Protein AF-A0A7S0HH44-F1 (afdb_monomer_lite)

Structure (mmCIF, N/CA/C/O backbone):
data_AF-A0A7S0HH44-F1
#
_entry.id   AF-A0A7S0HH44-F1
#
loop_
_atom_site.group_PDB
_atom_site.id
_atom_site.type_symbol
_atom_site.label_atom_id
_atom_site.label_alt_id
_atom_site.label_comp_id
_atom_site.label_asym_id
_atom_site.label_entity_id
_atom_site.label_seq_id
_atom_site.pdbx_PDB_ins_code
_atom_site.Cartn_x
_atom_site.Cartn_y
_atom_site.Cartn_z
_atom_site.occupancy
_atom_site.B_iso_or_equiv
_atom_site.auth_seq_id
_atom_site.auth_comp_id
_atom_site.auth_asym_id
_atom_site.auth_atom_id
_atom_site.pdbx_PDB_model_num
ATOM 1 N N . GLN A 1 1 ? -29.565 -26.762 21.091 1.00 39.09 1 GLN A N 1
ATOM 2 C CA . GLN A 1 1 ? -29.393 -26.583 19.637 1.00 39.09 1 GLN A CA 1
ATOM 3 C C . GLN A 1 1 ? -27.954 -26.146 19.444 1.00 39.09 1 GLN A C 1
ATOM 5 O O . GLN A 1 1 ? -27.585 -25.106 19.973 1.00 39.09 1 GLN A O 1
ATOM 10 N N . HIS A 1 2 ? -27.116 -27.031 18.901 1.00 37.88 2 HIS A N 1
ATOM 11 C CA . HIS A 1 2 ? -25.690 -26.770 18.712 1.00 37.88 2 HIS A CA 1
ATOM 12 C C . HIS A 1 2 ? -25.512 -25.705 17.631 1.00 37.88 2 HIS A C 1
ATOM 14 O O . HIS A 1 2 ? -26.130 -25.793 16.576 1.00 37.88 2 HIS A O 1
ATOM 20 N N . SER A 1 3 ? -24.724 -24.681 17.945 1.00 42.84 3 SER A N 1
ATOM 21 C CA . SER A 1 3 ? -24.245 -23.698 16.984 1.00 42.84 3 SER A CA 1
ATOM 22 C C . SER A 1 3 ? -23.324 -24.406 15.997 1.00 42.84 3 SER A C 1
ATOM 24 O O . SER A 1 3 ? -22.299 -24.940 16.423 1.00 42.84 3 SER A O 1
ATOM 26 N N . ASP A 1 4 ? -23.691 -24.408 14.717 1.00 41.59 4 ASP A N 1
ATOM 27 C CA . ASP A 1 4 ? -22.792 -24.755 13.619 1.00 41.59 4 ASP A CA 1
ATOM 28 C C . ASP A 1 4 ? -21.587 -23.814 13.673 1.00 41.59 4 ASP A C 1
ATOM 30 O O . ASP A 1 4 ? -21.632 -22.662 13.242 1.00 41.59 4 ASP A O 1
ATOM 34 N N . GLN A 1 5 ? -20.505 -24.299 14.267 1.00 48.00 5 GLN A N 1
ATOM 35 C CA . GLN A 1 5 ? -19.182 -23.745 14.067 1.00 48.00 5 GLN A CA 1
ATOM 36 C C . GLN A 1 5 ? -18.719 -24.355 12.748 1.00 48.00 5 GLN A C 1
ATOM 38 O O . GLN A 1 5 ? -18.220 -25.475 12.719 1.00 48.00 5 GLN A O 1
ATOM 43 N N . SER A 1 6 ? -18.998 -23.667 11.638 1.00 53.12 6 SER A N 1
ATOM 44 C CA . SER A 1 6 ? -18.431 -24.042 10.347 1.00 53.12 6 SER A CA 1
ATOM 45 C C . SER A 1 6 ? -16.914 -24.035 10.504 1.00 53.12 6 SER A C 1
ATOM 47 O O . SER A 1 6 ? -16.333 -22.971 10.747 1.00 53.12 6 SER A O 1
ATOM 49 N N . ASP A 1 7 ? -16.295 -25.211 10.430 1.00 52.34 7 ASP A N 1
ATOM 50 C CA . ASP A 1 7 ? -14.845 -25.352 10.450 1.00 52.34 7 ASP A CA 1
ATOM 51 C C . ASP A 1 7 ? -14.260 -24.446 9.362 1.00 52.34 7 ASP A C 1
ATOM 53 O O . ASP A 1 7 ? -14.522 -24.598 8.170 1.00 52.34 7 ASP A O 1
ATOM 57 N N . PHE A 1 8 ? -13.526 -23.428 9.800 1.00 51.97 8 PHE A N 1
ATOM 58 C CA . PHE A 1 8 ? -12.907 -22.443 8.930 1.00 51.97 8 PHE A CA 1
ATOM 59 C C . PHE A 1 8 ? -11.706 -23.091 8.232 1.00 51.97 8 PHE A C 1
ATOM 61 O O . PHE A 1 8 ? -10.607 -23.139 8.790 1.00 51.97 8 PHE A O 1
ATOM 68 N N . ASP A 1 9 ? -11.910 -23.616 7.021 1.00 61.81 9 ASP A N 1
ATOM 69 C CA . ASP A 1 9 ? -10.822 -24.179 6.223 1.00 61.81 9 ASP A CA 1
ATOM 70 C C . ASP A 1 9 ? -9.980 -23.064 5.580 1.00 61.81 9 ASP A C 1
ATOM 72 O O . ASP A 1 9 ? -10.274 -22.524 4.512 1.00 61.81 9 ASP A O 1
ATOM 76 N N . ILE A 1 10 ? -8.868 -22.735 6.240 1.00 53.16 10 ILE A N 1
ATOM 77 C CA . ILE A 1 10 ? -7.849 -21.797 5.745 1.00 53.16 10 ILE A CA 1
ATOM 78 C C . ILE A 1 10 ? -7.308 -22.212 4.361 1.00 53.16 10 ILE A C 1
ATOM 80 O O . ILE A 1 10 ? -6.847 -21.355 3.600 1.00 53.16 10 ILE A O 1
ATOM 84 N N . GLY A 1 11 ? -7.324 -23.506 4.027 1.00 59.22 11 GLY A N 1
ATOM 85 C CA . GLY A 1 11 ? -6.875 -24.025 2.737 1.00 59.22 11 GLY A CA 1
ATOM 86 C C . GLY A 1 11 ? -7.755 -23.565 1.576 1.00 59.22 11 GLY A C 1
ATOM 87 O O . GLY A 1 11 ? -7.231 -23.139 0.545 1.00 59.22 11 GLY A O 1
ATOM 88 N N . GLU A 1 12 ? -9.074 -23.566 1.765 1.00 61.75 12 GLU A N 1
ATOM 89 C CA . GLU A 1 12 ? -10.042 -23.101 0.767 1.00 61.75 12 GLU A CA 1
ATOM 90 C C . GLU A 1 12 ? -9.941 -21.581 0.553 1.00 61.75 12 GLU A C 1
ATOM 92 O O . GLU A 1 12 ? -9.904 -21.096 -0.582 1.00 61.75 12 GLU A O 1
ATOM 97 N N . VAL A 1 13 ? -9.767 -20.827 1.645 1.00 60.75 13 VAL A N 1
ATOM 98 C CA . VAL A 1 13 ? -9.605 -19.362 1.631 1.00 60.75 13 VAL A CA 1
ATOM 99 C C . VAL A 1 13 ? -8.379 -18.929 0.816 1.00 60.75 13 VAL A C 1
ATOM 101 O O . VAL A 1 13 ? -8.442 -17.951 0.070 1.00 60.75 13 VAL A O 1
ATOM 104 N N . LYS A 1 14 ? -7.262 -19.663 0.913 1.00 60.09 14 LYS A N 1
ATOM 105 C CA . LYS A 1 14 ? -6.024 -19.337 0.181 1.00 60.09 14 LYS A CA 1
ATOM 106 C C . LYS A 1 14 ? -6.179 -19.421 -1.334 1.00 60.09 14 LYS A C 1
ATOM 108 O O . LYS A 1 14 ? -5.627 -18.579 -2.035 1.00 60.09 14 LYS A O 1
ATOM 113 N N . ASN A 1 15 ? -6.909 -20.420 -1.824 1.00 67.81 15 ASN A N 1
ATOM 114 C CA . ASN A 1 15 ? -7.121 -20.604 -3.260 1.00 67.81 15 ASN A CA 1
ATOM 115 C C . ASN A 1 15 ? -8.175 -19.634 -3.799 1.00 67.81 15 ASN A C 1
ATOM 117 O O . ASN A 1 15 ? -8.065 -19.180 -4.934 1.00 67.81 15 ASN A O 1
ATOM 121 N N . LYS A 1 16 ? -9.176 -19.285 -2.980 1.00 70.38 16 LYS A N 1
ATOM 122 C CA . LYS A 1 16 ? -10.257 -18.381 -3.385 1.00 70.38 16 LYS A CA 1
ATOM 123 C C . LYS A 1 16 ? -9.804 -16.929 -3.551 1.00 70.38 16 LYS A C 1
ATOM 125 O O . LYS A 1 16 ? -10.384 -16.216 -4.357 1.00 70.38 16 LYS A O 1
ATOM 130 N N . PHE A 1 17 ? -8.782 -16.488 -2.816 1.00 75.88 17 PHE A N 1
ATOM 131 C CA . PHE A 1 17 ? -8.350 -15.083 -2.771 1.00 75.88 17 PHE A CA 1
ATOM 132 C C . PHE A 1 17 ? -6.895 -14.881 -3.211 1.00 75.88 17 PHE A C 1
ATOM 134 O O . PHE A 1 17 ? -6.166 -14.050 -2.664 1.00 75.88 17 PHE A O 1
ATOM 141 N N . GLN A 1 18 ? -6.453 -15.671 -4.187 1.00 81.31 18 GLN A N 1
ATOM 142 C CA . GLN A 1 18 ? -5.091 -15.609 -4.695 1.00 81.31 18 GLN A CA 1
ATOM 143 C C . GLN A 1 18 ? -4.870 -14.353 -5.550 1.00 81.31 18 GLN A C 1
ATOM 145 O O . GLN A 1 18 ? -5.679 -14.027 -6.411 1.00 81.31 18 GLN A O 1
ATOM 150 N N . ALA A 1 19 ? -3.753 -13.658 -5.3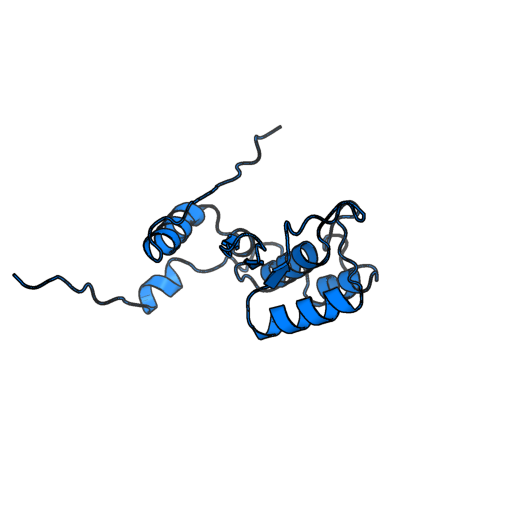31 1.00 87.12 19 ALA A N 1
ATOM 151 C CA . ALA A 1 19 ? -3.362 -12.514 -6.149 1.00 87.12 19 ALA A CA 1
ATOM 152 C C . ALA A 1 19 ? -2.923 -12.942 -7.561 1.00 87.12 19 ALA A C 1
ATOM 154 O O . ALA A 1 19 ? -2.276 -13.979 -7.729 1.00 87.12 19 ALA A O 1
ATOM 155 N N . GLU A 1 20 ? -3.198 -12.108 -8.565 1.00 87.75 20 GLU A N 1
ATOM 156 C CA . GLU A 1 20 ? -2.775 -12.364 -9.945 1.00 87.75 20 GLU A CA 1
ATOM 157 C C . GLU A 1 20 ? -1.304 -11.973 -10.140 1.00 87.75 20 GLU A C 1
ATOM 159 O O . GLU A 1 20 ? -0.923 -10.814 -9.973 1.00 87.75 20 GLU A O 1
ATOM 164 N N . MET A 1 21 ? -0.445 -12.934 -10.476 1.00 84.88 21 MET A N 1
ATOM 165 C CA . MET A 1 21 ? 1.003 -12.696 -10.585 1.00 84.88 21 MET A CA 1
ATOM 166 C C . MET A 1 21 ? 1.475 -12.414 -12.016 1.00 84.88 21 MET A C 1
ATOM 168 O O . MET A 1 21 ? 2.538 -11.820 -12.180 1.00 84.88 21 MET A O 1
ATOM 172 N N . ASP A 1 22 ? 0.684 -12.788 -13.025 1.00 84.69 22 ASP A N 1
ATOM 173 C CA . ASP A 1 22 ? 1.064 -12.713 -14.446 1.00 84.69 22 ASP A CA 1
ATOM 174 C C . ASP A 1 22 ? 0.758 -11.351 -15.102 1.00 84.69 22 ASP A C 1
ATOM 176 O O . ASP A 1 22 ? 1.095 -11.114 -16.263 1.00 84.69 22 ASP A O 1
ATOM 180 N N . CYS A 1 23 ? 0.169 -10.411 -14.359 1.00 85.31 23 CYS A N 1
ATOM 181 C CA . CYS A 1 23 ? -0.049 -9.040 -14.811 1.00 85.31 23 CYS A CA 1
ATOM 182 C C . CYS A 1 23 ? 1.216 -8.171 -14.660 1.00 85.31 23 CYS A C 1
ATOM 184 O O . CYS A 1 23 ? 2.078 -8.426 -13.815 1.00 85.31 23 CYS A O 1
ATOM 186 N N . TRP A 1 24 ? 1.315 -7.076 -15.425 1.00 89.06 24 TRP A N 1
ATOM 187 C CA . TRP A 1 24 ? 2.401 -6.110 -15.225 1.00 89.06 24 TRP A CA 1
ATOM 188 C C . TRP A 1 24 ? 2.363 -5.528 -13.801 1.00 89.06 24 TRP A C 1
ATOM 190 O O . TRP A 1 24 ? 1.335 -5.019 -13.355 1.00 89.06 24 TRP A O 1
ATOM 200 N N . ARG A 1 25 ? 3.510 -5.561 -13.114 1.00 91.19 25 ARG A N 1
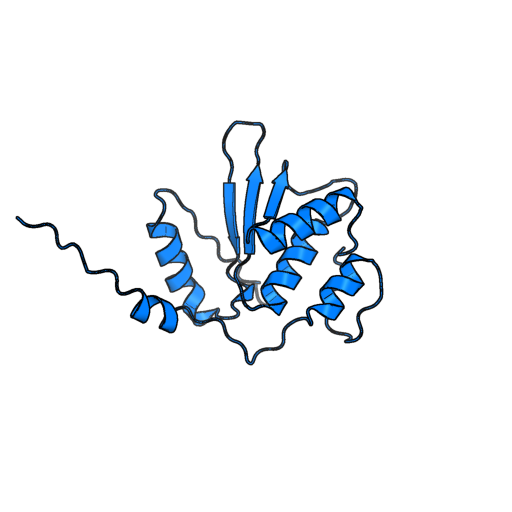ATOM 201 C CA . ARG A 1 25 ? 3.712 -5.004 -11.770 1.00 91.19 25 ARG A CA 1
ATOM 202 C C . ARG A 1 25 ? 4.958 -4.115 -11.744 1.00 91.19 25 ARG A C 1
ATOM 204 O O . ARG A 1 25 ? 5.903 -4.361 -12.506 1.00 91.19 25 ARG A O 1
ATOM 211 N N . PRO A 1 26 ? 4.994 -3.085 -10.882 1.00 90.94 26 PRO A N 1
ATOM 212 C CA . PRO A 1 26 ? 6.205 -2.307 -10.682 1.00 90.94 26 PRO A CA 1
ATOM 213 C C . PRO A 1 26 ? 7.326 -3.193 -10.127 1.00 90.94 26 PRO A C 1
ATOM 215 O O . PRO A 1 26 ? 7.099 -4.120 -9.354 1.00 90.94 26 PRO A O 1
ATOM 218 N N . ASP A 1 27 ? 8.559 -2.889 -10.515 1.00 91.31 27 ASP A N 1
ATOM 219 C CA . ASP A 1 27 ? 9.744 -3.593 -10.028 1.00 91.31 27 ASP A CA 1
ATOM 220 C C . ASP A 1 27 ? 10.156 -3.046 -8.652 1.00 91.31 27 ASP A C 1
ATOM 222 O O . ASP A 1 27 ? 10.226 -1.827 -8.479 1.00 91.31 27 ASP A O 1
ATOM 226 N N . ILE A 1 28 ? 10.445 -3.917 -7.676 1.00 92.44 28 ILE A N 1
ATOM 227 C CA . ILE A 1 28 ? 10.809 -3.498 -6.309 1.00 92.44 28 ILE A CA 1
ATOM 228 C C . ILE A 1 28 ? 12.028 -2.565 -6.315 1.00 92.44 28 ILE A C 1
ATOM 230 O O . ILE A 1 28 ? 12.036 -1.579 -5.570 1.00 92.44 28 ILE A O 1
ATOM 234 N N . ASP A 1 29 ? 13.027 -2.826 -7.166 1.00 92.69 29 ASP A N 1
ATOM 235 C CA . ASP A 1 29 ? 14.203 -1.958 -7.274 1.00 92.69 29 ASP A CA 1
ATOM 236 C C . ASP A 1 29 ? 13.802 -0.568 -7.764 1.00 92.69 29 ASP A C 1
ATOM 238 O O . ASP A 1 29 ? 14.315 0.445 -7.286 1.00 92.69 29 ASP A O 1
ATOM 242 N N . ASP A 1 30 ? 12.893 -0.505 -8.736 1.00 92.94 30 ASP A N 1
ATOM 243 C CA . ASP A 1 30 ? 12.435 0.763 -9.286 1.00 92.94 30 ASP A CA 1
ATOM 244 C C . ASP A 1 30 ? 11.603 1.542 -8.270 1.00 92.94 30 ASP A C 1
ATOM 246 O O . ASP A 1 30 ? 11.791 2.755 -8.161 1.00 92.94 30 ASP A O 1
ATOM 250 N N . VAL A 1 31 ? 10.766 0.866 -7.474 1.00 93.44 31 VAL A N 1
ATOM 251 C CA . VAL A 1 31 ? 10.038 1.484 -6.354 1.00 93.44 31 VAL A CA 1
ATOM 252 C C . VAL A 1 31 ? 11.012 2.096 -5.345 1.00 93.44 31 VAL A C 1
ATOM 254 O O . VAL A 1 31 ? 10.841 3.251 -4.940 1.00 93.44 31 VAL A O 1
ATOM 257 N N . ASP A 1 32 ? 12.075 1.377 -4.971 1.00 93.19 32 ASP A N 1
ATOM 258 C CA . ASP A 1 32 ? 13.078 1.923 -4.056 1.00 93.19 32 ASP A CA 1
ATOM 259 C C . ASP A 1 32 ? 13.795 3.126 -4.684 1.00 93.19 32 ASP A C 1
ATOM 261 O O . ASP A 1 32 ? 13.875 4.194 -4.074 1.00 93.19 32 ASP A O 1
ATOM 265 N N . ARG A 1 33 ? 14.215 3.033 -5.949 1.00 94.06 33 ARG A N 1
ATOM 266 C CA . ARG A 1 33 ? 14.880 4.136 -6.661 1.00 94.06 33 ARG A CA 1
ATOM 267 C C . ARG A 1 33 ? 14.037 5.407 -6.707 1.00 94.06 33 ARG A C 1
ATOM 269 O O . ARG A 1 33 ? 14.543 6.465 -6.318 1.00 94.06 33 ARG A O 1
ATOM 276 N N . ILE A 1 34 ? 12.774 5.323 -7.128 1.00 92.44 34 ILE A N 1
ATOM 277 C CA . ILE A 1 34 ? 11.899 6.505 -7.194 1.00 92.44 34 ILE A CA 1
ATOM 278 C C . ILE A 1 34 ? 11.627 7.080 -5.802 1.00 92.44 34 ILE A C 1
ATOM 280 O O . ILE A 1 34 ? 11.525 8.300 -5.656 1.00 92.44 34 ILE A O 1
ATOM 284 N N . SER A 1 35 ? 11.624 6.238 -4.762 1.00 93.50 35 SER A N 1
ATOM 285 C CA . SER A 1 35 ? 11.498 6.696 -3.377 1.00 93.50 35 SER A CA 1
ATOM 286 C C . SER A 1 35 ? 12.695 7.535 -2.908 1.00 93.50 3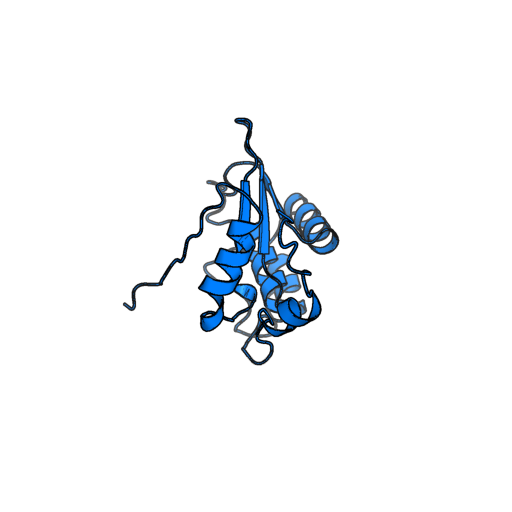5 SER A C 1
ATOM 288 O O . SER A 1 35 ? 12.547 8.399 -2.048 1.00 93.50 35 SER A O 1
ATOM 290 N N . TRP A 1 36 ? 13.874 7.355 -3.512 1.00 92.88 36 TRP A N 1
ATOM 291 C CA . TRP A 1 36 ? 15.057 8.205 -3.310 1.00 92.88 36 TRP A CA 1
ATOM 292 C C . TRP A 1 36 ? 15.117 9.412 -4.260 1.00 92.88 36 TRP A C 1
ATOM 294 O O . TRP A 1 36 ? 16.058 10.203 -4.195 1.00 92.88 36 TRP A O 1
ATOM 304 N N . GLY A 1 37 ? 14.139 9.572 -5.157 1.00 88.81 37 GLY A N 1
ATOM 305 C CA . GLY A 1 37 ? 14.180 10.568 -6.229 1.00 88.81 37 GLY A CA 1
ATOM 306 C C . GLY A 1 37 ? 15.139 10.205 -7.367 1.00 88.81 37 GLY A C 1
ATOM 307 O O . GLY A 1 37 ? 15.526 11.079 -8.141 1.00 88.81 37 GLY A O 1
ATOM 308 N N . LYS A 1 38 ? 15.543 8.934 -7.469 1.00 90.31 38 LYS A N 1
ATOM 309 C CA . LYS A 1 38 ? 16.328 8.415 -8.593 1.00 90.31 38 LYS A CA 1
ATOM 310 C C . LYS A 1 38 ? 15.377 7.966 -9.711 1.00 90.31 38 LYS A C 1
ATOM 312 O O . LYS A 1 38 ? 14.277 7.502 -9.420 1.00 90.31 38 LYS A O 1
ATOM 317 N N . PRO A 1 39 ? 15.780 8.059 -10.988 1.00 85.06 39 PRO A N 1
ATOM 318 C CA . PRO A 1 39 ? 14.952 7.574 -12.089 1.00 85.06 39 PRO A CA 1
ATOM 319 C C . PRO A 1 39 ? 14.780 6.049 -12.015 1.00 85.06 39 PRO A C 1
ATOM 321 O O . PRO A 1 39 ? 15.750 5.338 -11.719 1.00 85.06 39 PRO A O 1
ATOM 324 N N . ALA A 1 40 ? 13.576 5.554 -12.312 1.00 86.06 40 ALA A N 1
ATOM 325 C CA . ALA A 1 40 ? 13.317 4.130 -12.529 1.00 86.06 40 ALA A CA 1
ATOM 326 C C . ALA A 1 40 ? 14.125 3.604 -13.730 1.00 86.06 40 ALA A C 1
ATOM 328 O O . ALA A 1 40 ? 14.438 4.357 -14.656 1.00 86.06 40 ALA A O 1
ATOM 329 N N . LYS A 1 41 ? 14.480 2.317 -13.712 1.00 82.88 41 LYS A N 1
ATOM 330 C CA . LYS A 1 41 ? 15.114 1.616 -14.834 1.00 82.88 41 LYS A CA 1
ATOM 331 C C . LYS A 1 41 ? 14.090 1.364 -15.944 1.00 82.88 41 LYS A C 1
ATOM 333 O O . LYS A 1 41 ? 14.406 1.556 -17.116 1.00 82.88 41 LYS A O 1
ATOM 338 N N . LYS A 1 42 ? 12.865 0.960 -15.584 1.00 79.75 42 LYS A N 1
ATOM 339 C CA . LYS A 1 42 ? 11.756 0.730 -16.522 1.00 79.75 42 LYS A CA 1
ATOM 340 C C . LYS A 1 42 ? 10.848 1.963 -16.581 1.00 79.75 42 LYS A C 1
ATOM 342 O O . LYS A 1 42 ? 10.525 2.561 -15.559 1.00 79.75 42 LYS A O 1
ATOM 347 N N . LYS A 1 43 ? 10.402 2.336 -17.788 1.00 66.62 43 LYS A N 1
ATOM 348 C CA . LYS A 1 43 ? 9.586 3.546 -18.037 1.00 66.62 43 LYS A CA 1
ATOM 349 C C . LYS A 1 43 ? 8.185 3.524 -17.401 1.00 66.62 43 LYS A C 1
ATOM 351 O O . LYS A 1 43 ? 7.509 4.544 -17.443 1.00 66.62 43 LYS A O 1
ATOM 356 N N . THR A 1 44 ? 7.757 2.400 -16.832 1.00 73.88 44 THR A N 1
ATOM 357 C CA . THR A 1 44 ? 6.396 2.194 -16.320 1.00 73.88 44 THR A CA 1
ATOM 358 C C . THR A 1 44 ? 6.280 2.289 -14.794 1.00 73.88 44 THR A C 1
ATOM 360 O O . THR A 1 44 ? 5.172 2.398 -14.279 1.00 73.88 44 THR A O 1
ATOM 363 N N . THR A 1 45 ? 7.389 2.288 -14.045 1.00 77.25 45 THR A N 1
ATOM 364 C CA . THR A 1 45 ? 7.337 2.356 -12.575 1.00 77.25 45 THR A CA 1
ATOM 365 C C . THR A 1 45 ? 7.215 3.805 -12.086 1.00 77.25 45 THR A C 1
ATOM 367 O O . THR A 1 45 ? 8.192 4.556 -12.083 1.00 77.25 45 THR A O 1
ATOM 370 N N . GLY A 1 46 ? 6.018 4.173 -11.620 1.00 65.31 46 GLY A N 1
ATOM 371 C CA . GLY A 1 46 ? 5.692 5.503 -11.089 1.00 65.31 46 GLY A CA 1
ATOM 372 C C . GLY A 1 46 ? 5.165 6.479 -12.148 1.00 65.31 46 GLY A C 1
ATOM 373 O O . GLY A 1 46 ? 5.413 6.328 -13.341 1.00 65.31 46 GLY A O 1
ATOM 374 N N . SER A 1 47 ? 4.436 7.508 -11.707 1.00 70.69 47 SER A N 1
ATOM 375 C CA . SER A 1 47 ? 3.915 8.570 -12.581 1.00 70.69 47 SER A CA 1
ATOM 376 C C . SER A 1 47 ? 4.630 9.890 -12.307 1.00 70.69 47 SER A C 1
ATOM 378 O O . SER A 1 47 ? 4.871 10.247 -11.157 1.00 70.69 47 SER A O 1
ATOM 380 N N . ARG A 1 48 ? 4.937 10.665 -13.358 1.00 69.81 48 ARG A N 1
ATOM 381 C CA . ARG A 1 48 ? 5.570 11.994 -13.219 1.00 69.81 48 ARG A CA 1
ATOM 382 C C . ARG A 1 48 ? 4.708 12.979 -12.417 1.00 69.81 48 ARG A C 1
ATOM 384 O O . ARG A 1 48 ? 5.258 13.916 -11.847 1.00 69.81 48 ARG A O 1
ATOM 391 N N . GLY A 1 49 ? 3.389 12.775 -12.389 1.00 73.88 49 GLY A N 1
ATOM 392 C CA . GLY A 1 49 ? 2.439 13.596 -11.631 1.00 73.88 49 GLY A CA 1
ATOM 393 C C . GLY A 1 49 ? 2.232 13.149 -10.182 1.00 73.88 49 GLY A C 1
ATOM 394 O O . GLY A 1 49 ? 1.622 13.882 -9.408 1.00 73.88 49 GLY A O 1
ATOM 395 N N . VAL A 1 50 ? 2.744 11.974 -9.799 1.00 80.56 50 VAL A N 1
ATOM 396 C CA . VAL A 1 50 ? 2.544 11.386 -8.470 1.00 80.56 50 VAL A CA 1
ATOM 397 C C . VAL A 1 50 ? 3.865 11.442 -7.701 1.00 80.56 50 VAL A C 1
ATOM 399 O O . VAL A 1 50 ? 4.873 10.897 -8.153 1.00 80.56 50 VAL A O 1
ATOM 402 N N . PRO A 1 51 ? 3.926 12.111 -6.539 1.00 86.88 51 PRO A N 1
ATOM 403 C CA . PRO A 1 51 ? 5.171 12.183 -5.797 1.00 86.88 51 PRO A CA 1
ATOM 404 C C . PRO A 1 51 ? 5.460 10.839 -5.120 1.00 86.88 51 PRO A C 1
ATOM 406 O O . PRO A 1 51 ? 4.581 10.251 -4.493 1.00 86.88 51 PRO A O 1
ATOM 409 N N . HIS A 1 52 ? 6.714 10.393 -5.214 1.00 89.50 52 HIS A N 1
ATOM 410 C CA . HIS A 1 52 ? 7.203 9.159 -4.582 1.00 89.50 52 HIS A CA 1
ATOM 411 C C . HIS A 1 52 ? 8.433 9.380 -3.691 1.00 89.50 52 HIS A C 1
ATOM 413 O O . HIS A 1 52 ? 8.710 8.578 -2.802 1.00 89.50 52 HIS A O 1
ATOM 419 N N . ARG A 1 53 ? 9.173 10.478 -3.894 1.00 92.31 53 ARG A N 1
ATOM 420 C CA . ARG A 1 53 ? 10.399 10.765 -3.143 1.00 92.31 53 ARG A CA 1
ATOM 421 C C . ARG A 1 53 ? 10.092 11.001 -1.664 1.00 92.31 53 ARG A C 1
ATOM 423 O O . ARG A 1 53 ? 9.391 11.958 -1.331 1.00 92.31 53 ARG A O 1
ATOM 430 N N . LEU A 1 54 ? 10.683 10.174 -0.809 1.00 92.81 54 LEU A N 1
ATOM 431 C CA . LEU A 1 54 ? 10.543 10.245 0.641 1.00 92.81 54 LEU A CA 1
ATOM 432 C C . LEU A 1 54 ? 11.580 11.198 1.244 1.00 92.81 54 LEU A C 1
ATOM 434 O O . LEU A 1 54 ? 12.712 11.299 0.758 1.00 92.81 54 LEU A O 1
ATOM 438 N N . ASN A 1 55 ? 11.192 11.903 2.305 1.00 91.38 55 ASN A N 1
ATOM 439 C CA . ASN A 1 55 ? 12.139 12.520 3.235 1.00 91.38 55 ASN A CA 1
ATOM 440 C C . ASN A 1 55 ? 12.625 11.501 4.291 1.00 91.38 55 ASN A C 1
ATOM 442 O O . ASN A 1 55 ? 12.294 10.318 4.220 1.00 91.38 55 ASN A O 1
ATOM 446 N N . GLU A 1 56 ? 13.437 11.952 5.247 1.00 92.06 56 GLU A N 1
ATOM 447 C CA . GLU A 1 56 ? 14.021 11.093 6.285 1.00 92.06 56 GLU A CA 1
ATOM 448 C C . GLU A 1 56 ? 12.958 10.470 7.205 1.00 92.06 56 GLU A C 1
ATOM 450 O O . GLU A 1 56 ? 12.930 9.251 7.366 1.00 92.06 56 GLU A O 1
ATOM 455 N N . ASP A 1 57 ? 12.008 11.266 7.702 1.00 90.25 57 ASP A N 1
ATOM 456 C CA . ASP A 1 57 ? 10.911 10.766 8.544 1.00 90.25 57 ASP A CA 1
ATOM 457 C C . ASP A 1 57 ? 10.033 9.742 7.802 1.00 90.25 57 ASP A C 1
ATOM 459 O O . ASP A 1 57 ? 9.707 8.673 8.317 1.00 90.25 57 ASP A O 1
ATOM 463 N N . GLU A 1 58 ? 9.663 10.046 6.555 1.00 92.00 58 GLU A N 1
ATOM 464 C CA . GLU A 1 58 ? 8.875 9.160 5.697 1.00 92.00 58 GLU A CA 1
ATOM 465 C C . GLU A 1 58 ? 9.635 7.870 5.382 1.00 92.00 58 GLU A C 1
ATOM 467 O O . GLU A 1 58 ? 9.018 6.810 5.308 1.00 92.00 58 GLU A O 1
ATOM 472 N N . ARG A 1 59 ? 10.964 7.926 5.231 1.00 94.56 59 ARG A N 1
ATOM 473 C CA . ARG A 1 59 ? 11.791 6.731 5.036 1.00 94.56 59 ARG A CA 1
ATOM 474 C C . ARG A 1 59 ? 11.701 5.804 6.239 1.00 94.56 59 ARG A C 1
ATOM 476 O O . ARG A 1 59 ? 11.475 4.611 6.050 1.00 94.56 59 ARG A O 1
ATOM 483 N N . VAL A 1 60 ? 11.839 6.340 7.451 1.00 94.25 60 VAL A N 1
ATOM 484 C CA . VAL A 1 60 ? 11.729 5.545 8.683 1.00 94.25 60 VAL A CA 1
ATOM 485 C C . VAL A 1 60 ? 10.355 4.880 8.760 1.00 94.25 60 VAL A C 1
ATOM 487 O O . VAL A 1 60 ? 10.266 3.672 8.989 1.00 94.25 60 VAL A O 1
ATOM 490 N N . LEU A 1 61 ? 9.284 5.634 8.494 1.00 93.75 61 LEU A N 1
ATOM 491 C CA . LEU A 1 61 ? 7.920 5.097 8.480 1.00 93.75 61 LEU A CA 1
ATOM 492 C C . LEU A 1 61 ? 7.728 4.020 7.406 1.00 93.75 61 LEU A C 1
ATOM 494 O O . LEU A 1 61 ? 7.122 2.988 7.683 1.00 93.75 61 LEU A O 1
ATOM 498 N N . TYR A 1 62 ? 8.270 4.229 6.206 1.00 95.19 62 TYR A N 1
ATOM 499 C CA . TYR A 1 62 ? 8.217 3.264 5.110 1.00 95.19 62 TYR A CA 1
ATOM 500 C C . TYR A 1 62 ? 8.963 1.968 5.449 1.00 95.19 62 TYR A C 1
ATOM 502 O O . TYR A 1 62 ? 8.430 0.876 5.257 1.00 95.19 62 TYR A O 1
ATOM 510 N N . ASP A 1 63 ? 10.169 2.060 6.003 1.00 95.69 63 ASP A N 1
ATOM 511 C CA . ASP A 1 63 ? 10.964 0.888 6.380 1.00 95.69 63 ASP A CA 1
ATOM 512 C C . ASP A 1 63 ? 10.300 0.092 7.505 1.00 95.69 63 ASP A C 1
ATOM 514 O O . ASP A 1 63 ? 10.257 -1.140 7.455 1.00 95.69 63 ASP A O 1
ATOM 518 N N . MET A 1 64 ? 9.712 0.786 8.481 1.00 95.75 64 MET A N 1
ATOM 519 C CA . MET A 1 64 ? 8.894 0.159 9.518 1.00 95.75 64 MET A CA 1
ATOM 520 C C . MET A 1 64 ? 7.649 -0.505 8.926 1.00 95.75 64 MET A C 1
ATOM 522 O O . MET A 1 64 ? 7.345 -1.642 9.286 1.00 95.75 64 MET A O 1
ATOM 526 N N . ALA A 1 65 ? 6.966 0.154 7.986 1.00 95.56 65 ALA A N 1
ATOM 527 C CA . ALA A 1 65 ? 5.776 -0.375 7.327 1.00 95.56 65 ALA A CA 1
ATOM 528 C C . ALA A 1 65 ? 6.054 -1.675 6.564 1.00 95.56 65 ALA A C 1
ATOM 530 O O . ALA A 1 65 ? 5.306 -2.646 6.685 1.00 95.56 65 ALA A O 1
ATOM 531 N N . ARG A 1 66 ? 7.181 -1.741 5.844 1.00 95.12 66 ARG A N 1
ATOM 532 C CA . ARG A 1 66 ? 7.612 -2.956 5.135 1.00 95.12 66 ARG A CA 1
ATOM 533 C C . ARG A 1 66 ? 7.871 -4.139 6.066 1.00 95.12 66 ARG A C 1
ATOM 535 O O . ARG A 1 66 ? 7.639 -5.277 5.669 1.00 95.12 66 ARG A O 1
ATOM 542 N N . ARG A 1 67 ? 8.350 -3.877 7.287 1.00 94.81 67 ARG A N 1
ATOM 543 C CA . ARG A 1 67 ? 8.621 -4.913 8.297 1.00 94.81 67 ARG A CA 1
ATOM 544 C C . ARG A 1 67 ? 7.352 -5.388 8.999 1.00 94.81 67 ARG A C 1
ATOM 546 O O . ARG A 1 67 ? 7.204 -6.585 9.205 1.00 94.81 67 ARG A O 1
ATOM 553 N N . LYS A 1 68 ? 6.457 -4.467 9.370 1.00 95.31 68 LYS A N 1
ATOM 554 C CA . LYS A 1 68 ? 5.236 -4.793 10.131 1.00 95.31 68 LYS A CA 1
ATOM 555 C C . LYS A 1 68 ? 4.044 -5.209 9.263 1.00 95.31 68 LYS A C 1
ATOM 557 O O . LYS A 1 68 ? 3.117 -5.816 9.778 1.00 95.31 68 LYS A O 1
ATOM 562 N N . GLY A 1 69 ? 4.060 -4.886 7.969 1.00 95.19 69 GLY A N 1
ATOM 563 C CA . GLY A 1 69 ? 3.011 -5.270 7.017 1.00 95.19 69 GLY A CA 1
ATOM 564 C C . GLY A 1 69 ? 1.835 -4.295 6.897 1.00 95.19 69 GLY A C 1
ATOM 565 O O . GLY A 1 69 ? 0.881 -4.604 6.198 1.00 95.19 69 GLY A O 1
ATOM 566 N N . PHE A 1 70 ? 1.904 -3.120 7.526 1.00 95.19 70 PHE A N 1
ATOM 567 C CA . PHE A 1 70 ? 0.930 -2.035 7.356 1.00 95.19 70 PHE A CA 1
ATOM 568 C C . PHE A 1 70 ? 1.626 -0.681 7.462 1.00 95.19 70 PHE A C 1
ATOM 570 O O . PHE A 1 70 ? 2.713 -0.591 8.031 1.00 95.19 70 PHE A O 1
ATOM 577 N N . ILE A 1 71 ? 1.021 0.389 6.960 1.00 93.56 71 ILE A N 1
ATOM 578 C CA . ILE A 1 71 ? 1.541 1.751 7.097 1.00 93.56 71 ILE A CA 1
ATOM 579 C C . ILE A 1 71 ? 0.755 2.532 8.141 1.00 93.56 71 ILE A C 1
ATOM 581 O O . ILE A 1 71 ? -0.441 2.339 8.300 1.00 93.56 71 ILE A O 1
ATOM 585 N N . GLU A 1 72 ? 1.435 3.413 8.870 1.00 90.94 72 GLU A N 1
ATOM 586 C CA . GLU A 1 72 ? 0.774 4.358 9.769 1.00 90.94 72 GLU A CA 1
ATOM 587 C C . GLU A 1 72 ? 0.768 5.742 9.146 1.00 90.94 72 GLU A C 1
ATOM 589 O O . GLU A 1 72 ? 1.811 6.254 8.731 1.00 90.94 72 GLU A O 1
ATOM 594 N N . VAL A 1 73 ? -0.411 6.347 9.116 1.00 84.88 73 VAL A N 1
ATOM 595 C CA . VAL A 1 73 ? -0.637 7.669 8.555 1.00 84.88 73 VAL A CA 1
ATOM 596 C C . VAL A 1 73 ? -1.222 8.541 9.657 1.00 84.88 73 VAL A C 1
ATOM 598 O O . VAL A 1 73 ? -2.332 8.317 10.120 1.00 84.88 73 VAL A O 1
ATOM 601 N N . ALA A 1 74 ? -0.453 9.521 10.127 1.00 78.06 74 ALA A N 1
ATOM 602 C CA . ALA A 1 74 ? -0.931 10.459 11.140 1.00 78.06 74 ALA A CA 1
ATOM 603 C C . ALA A 1 74 ? -1.725 11.609 10.495 1.00 78.06 74 ALA A C 1
ATOM 605 O O . ALA A 1 74 ? -1.265 12.213 9.519 1.00 78.06 74 ALA A O 1
ATOM 606 N N . GLY A 1 75 ? -2.878 11.961 11.078 1.00 68.50 75 GLY A N 1
ATOM 607 C CA . GLY A 1 75 ? -3.780 12.979 10.527 1.00 68.50 75 GLY A CA 1
ATOM 608 C C . GLY A 1 75 ? -4.440 12.522 9.221 1.00 68.50 75 GLY A C 1
ATOM 609 O O . GLY A 1 75 ? -4.502 11.333 8.938 1.00 68.50 75 GLY A O 1
ATOM 610 N N . SER A 1 76 ? -4.886 13.456 8.376 1.00 59.22 76 SER A N 1
ATOM 611 C CA . SER A 1 76 ? -5.593 13.125 7.122 1.00 59.22 76 SER A CA 1
ATOM 612 C C . SER A 1 76 ? -4.729 12.441 6.049 1.00 59.22 76 SER A C 1
ATOM 614 O O . SER A 1 76 ? -5.192 12.240 4.931 1.00 59.22 76 SER A O 1
ATOM 616 N N . GLY A 1 77 ? -3.437 12.194 6.305 1.00 53.75 77 GLY A N 1
ATOM 617 C CA . GLY A 1 77 ? -2.468 11.741 5.294 1.00 53.75 77 GLY A CA 1
ATOM 618 C C . GLY A 1 77 ? -2.188 12.742 4.164 1.00 53.75 77 GLY A C 1
ATOM 619 O O . GLY A 1 77 ? -1.211 12.598 3.430 1.00 53.75 77 GLY A O 1
ATOM 620 N N . TRP A 1 78 ? -2.995 13.799 4.059 1.00 45.94 78 TRP A N 1
ATOM 621 C CA . TRP A 1 78 ? -2.921 14.841 3.052 1.00 45.94 78 TRP A CA 1
ATOM 622 C C . TRP A 1 78 ? -2.100 16.025 3.563 1.00 45.94 78 TRP A C 1
ATOM 624 O O . TRP A 1 78 ? -2.554 16.831 4.380 1.00 45.94 78 TRP A O 1
ATOM 634 N N . ARG A 1 79 ? -0.870 16.181 3.063 1.00 47.81 79 ARG A N 1
ATOM 635 C CA . ARG A 1 79 ? -0.066 17.374 3.356 1.00 47.81 79 ARG A CA 1
ATOM 636 C C . ARG A 1 79 ? -0.386 18.478 2.353 1.00 47.81 79 ARG A C 1
ATOM 638 O O . ARG A 1 79 ? 0.055 18.439 1.214 1.00 47.81 79 ARG A O 1
ATOM 645 N N . LYS A 1 80 ? -1.037 19.552 2.804 1.00 36.72 80 LYS A N 1
ATOM 646 C CA . LYS A 1 80 ? -1.316 20.757 1.990 1.00 36.72 80 LYS A CA 1
ATOM 647 C C . LYS A 1 80 ? -0.059 21.369 1.329 1.00 36.72 80 LYS A C 1
ATOM 649 O O . LYS A 1 80 ? -0.171 22.024 0.300 1.00 36.72 80 LYS A O 1
ATOM 654 N N . GLN A 1 81 ? 1.133 21.140 1.896 1.00 37.75 81 GLN A N 1
ATOM 655 C CA . GLN A 1 81 ? 2.424 21.648 1.397 1.00 37.75 81 GLN A CA 1
ATOM 656 C C . GLN A 1 81 ? 3.079 20.788 0.299 1.00 37.75 81 GLN A C 1
ATOM 658 O O . GLN A 1 81 ? 3.958 21.276 -0.406 1.00 37.75 81 GLN A O 1
ATOM 663 N N . ARG A 1 82 ? 2.677 19.523 0.129 1.00 43.78 82 ARG A N 1
ATOM 664 C CA . ARG A 1 82 ? 3.136 18.655 -0.964 1.00 43.78 82 ARG A CA 1
ATOM 665 C C . ARG A 1 82 ? 1.891 18.025 -1.559 1.00 43.78 82 ARG A C 1
ATOM 667 O O . ARG A 1 82 ? 1.326 17.148 -0.933 1.00 43.78 82 ARG A O 1
ATOM 674 N N . ARG A 1 83 ? 1.438 18.496 -2.723 1.00 42.81 83 ARG A N 1
ATOM 675 C CA . ARG A 1 83 ? 0.330 17.873 -3.469 1.00 42.81 83 ARG A CA 1
ATOM 676 C C . ARG A 1 83 ? 0.598 16.362 -3.603 1.00 42.81 83 ARG A C 1
ATOM 678 O O . ARG A 1 83 ? 1.386 15.971 -4.455 1.00 42.81 83 ARG A O 1
ATOM 685 N N . GLY A 1 84 ? 0.003 15.547 -2.731 1.00 58.28 84 GLY A N 1
ATOM 686 C CA . GLY A 1 84 ? 0.157 14.090 -2.689 1.00 58.28 84 GLY A CA 1
ATOM 687 C C . GLY A 1 84 ? 0.691 13.526 -1.364 1.00 58.28 84 GLY A C 1
ATOM 688 O O . GLY A 1 84 ? 1.151 14.246 -0.479 1.00 58.28 84 GLY A O 1
ATOM 689 N N . ALA A 1 85 ? 0.636 12.199 -1.245 1.00 81.12 85 ALA A N 1
ATOM 690 C CA . ALA A 1 85 ? 1.091 11.433 -0.088 1.00 81.12 85 ALA A CA 1
ATOM 691 C C . ALA A 1 85 ? 2.247 10.495 -0.504 1.00 81.12 85 ALA A C 1
ATOM 693 O O . ALA A 1 85 ? 2.006 9.314 -0.750 1.00 81.12 85 ALA A O 1
ATOM 694 N N . PRO A 1 86 ? 3.506 10.986 -0.609 1.00 89.06 86 PRO A N 1
ATOM 695 C CA . PRO A 1 86 ? 4.628 10.205 -1.143 1.00 89.06 86 PRO A CA 1
ATOM 696 C C . PRO A 1 86 ? 4.851 8.886 -0.412 1.00 89.06 86 PRO A C 1
ATOM 698 O O . PRO 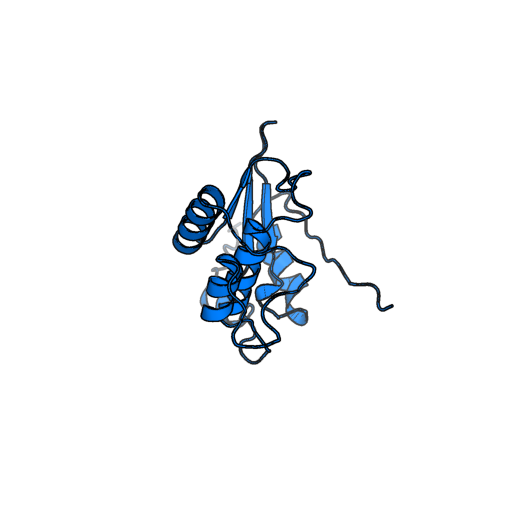A 1 86 ? 5.123 7.864 -1.034 1.00 89.06 86 PRO A O 1
ATOM 701 N N . LEU A 1 87 ? 4.686 8.916 0.910 1.00 90.69 87 LEU A N 1
ATOM 702 C CA . LEU A 1 87 ? 4.765 7.748 1.772 1.00 90.69 87 LEU A CA 1
ATOM 703 C C . LEU A 1 87 ? 3.718 6.685 1.392 1.00 90.69 87 LEU A C 1
ATOM 705 O O . LEU A 1 87 ? 4.087 5.541 1.136 1.00 90.69 87 LEU A O 1
ATOM 709 N N . ALA A 1 88 ? 2.443 7.072 1.286 1.00 90.06 88 ALA A N 1
ATOM 710 C CA . ALA A 1 88 ? 1.361 6.167 0.896 1.00 90.06 88 ALA A CA 1
ATOM 711 C C . ALA A 1 88 ? 1.540 5.652 -0.542 1.00 90.06 88 ALA A C 1
ATOM 713 O O . ALA A 1 88 ? 1.439 4.454 -0.784 1.00 90.06 88 ALA A O 1
ATOM 714 N N . ASN A 1 89 ? 1.904 6.533 -1.478 1.00 90.50 89 ASN A N 1
ATOM 715 C CA . ASN A 1 89 ? 2.132 6.180 -2.880 1.00 90.50 89 ASN A CA 1
ATOM 716 C C . ASN A 1 89 ? 3.262 5.155 -3.041 1.00 90.50 89 ASN A C 1
ATOM 718 O O . ASN A 1 89 ? 3.131 4.172 -3.768 1.00 90.50 89 ASN A O 1
ATOM 722 N N . THR A 1 90 ? 4.394 5.380 -2.371 1.00 93.81 90 THR A N 1
ATOM 723 C CA . THR A 1 90 ? 5.544 4.469 -2.418 1.00 93.81 90 THR A CA 1
ATOM 724 C C . THR A 1 90 ? 5.227 3.140 -1.739 1.00 93.81 90 THR A C 1
ATOM 726 O O . THR A 1 90 ? 5.600 2.091 -2.261 1.00 93.81 90 THR A O 1
ATOM 729 N N . TYR A 1 91 ? 4.501 3.160 -0.620 1.00 95.31 91 TYR A N 1
ATOM 730 C CA . TYR A 1 91 ? 4.079 1.936 0.054 1.00 95.31 91 TYR A CA 1
ATOM 731 C C . TYR A 1 91 ? 3.097 1.113 -0.784 1.00 95.31 91 TYR A C 1
ATOM 733 O O . TYR A 1 91 ? 3.312 -0.084 -0.950 1.00 95.31 91 TYR A O 1
ATOM 741 N N . ARG A 1 92 ? 2.100 1.752 -1.410 1.00 93.88 92 ARG A N 1
ATOM 742 C CA . ARG A 1 92 ? 1.187 1.088 -2.349 1.00 93.88 92 ARG A CA 1
ATOM 743 C C . ARG A 1 92 ? 1.936 0.450 -3.518 1.00 93.88 92 ARG A C 1
ATOM 745 O O . ARG A 1 92 ? 1.690 -0.710 -3.825 1.00 93.88 92 ARG A O 1
ATOM 752 N N . ASN A 1 93 ? 2.888 1.161 -4.128 1.00 93.56 93 ASN A N 1
ATOM 753 C CA . ASN A 1 93 ? 3.709 0.595 -5.204 1.00 93.56 93 ASN A CA 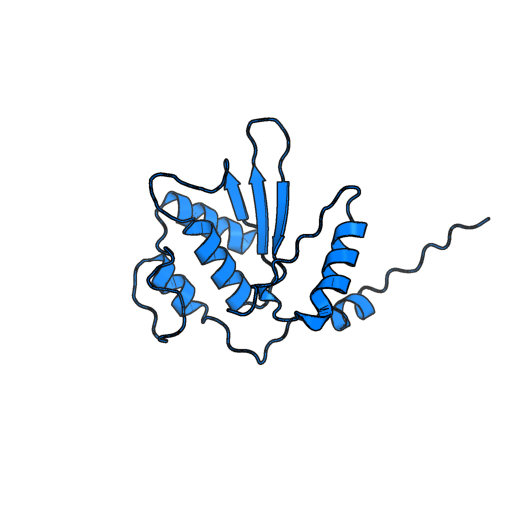1
ATOM 754 C C . ASN A 1 93 ? 4.546 -0.600 -4.730 1.00 93.56 93 ASN A C 1
ATOM 756 O O . ASN A 1 93 ? 4.730 -1.553 -5.480 1.00 93.56 93 ASN A O 1
ATOM 760 N N . TRP A 1 94 ? 5.055 -0.568 -3.497 1.00 96.00 94 TRP A N 1
ATOM 761 C CA . TRP A 1 94 ? 5.775 -1.701 -2.918 1.00 96.00 94 TRP A CA 1
ATOM 762 C C . TRP A 1 94 ? 4.856 -2.905 -2.663 1.00 96.00 94 TRP A C 1
ATOM 764 O O . TRP A 1 94 ? 5.263 -4.039 -2.909 1.00 96.00 94 TRP A O 1
ATOM 774 N N . CYS A 1 95 ? 3.617 -2.671 -2.223 1.00 95.81 95 CYS A N 1
ATOM 775 C CA . CYS A 1 95 ? 2.593 -3.706 -2.095 1.00 95.81 95 CYS A CA 1
ATOM 776 C C . CYS A 1 95 ? 2.228 -4.321 -3.459 1.00 95.81 95 CYS A C 1
ATOM 778 O O . CYS A 1 95 ? 2.214 -5.542 -3.594 1.00 95.81 95 CYS A O 1
ATOM 780 N N . ASP A 1 96 ? 2.032 -3.496 -4.492 1.00 94.44 96 ASP A N 1
ATOM 781 C CA . ASP A 1 96 ? 1.731 -3.938 -5.864 1.00 94.44 96 ASP A CA 1
ATOM 782 C C . ASP A 1 96 ? 2.903 -4.693 -6.505 1.00 94.44 96 ASP A C 1
ATOM 784 O O . ASP A 1 96 ? 2.706 -5.710 -7.163 1.00 94.44 96 ASP A O 1
ATOM 788 N N . ALA A 1 97 ? 4.147 -4.300 -6.229 1.00 94.06 97 ALA A N 1
ATOM 789 C CA . ALA A 1 97 ? 5.325 -5.062 -6.650 1.00 94.06 97 ALA A CA 1
ATOM 790 C C . ALA A 1 97 ? 5.394 -6.469 -6.019 1.00 94.06 97 ALA A C 1
ATOM 792 O O . ALA A 1 97 ? 6.064 -7.358 -6.543 1.00 94.06 97 ALA A O 1
ATOM 793 N N . ARG A 1 98 ? 4.722 -6.673 -4.879 1.00 93.88 98 ARG A N 1
ATOM 794 C CA . ARG A 1 98 ? 4.717 -7.925 -4.108 1.00 93.88 98 ARG A CA 1
ATOM 795 C C . ARG A 1 98 ? 3.402 -8.696 -4.179 1.00 93.88 98 ARG A C 1
ATOM 797 O O . ARG A 1 98 ? 3.331 -9.761 -3.573 1.00 93.88 98 ARG A O 1
ATOM 804 N N . ALA A 1 99 ? 2.395 -8.167 -4.872 1.00 94.25 99 ALA A N 1
ATOM 805 C CA . ALA A 1 99 ? 1.049 -8.732 -4.930 1.00 94.25 99 ALA A CA 1
ATOM 806 C C . ALA A 1 99 ? 0.412 -8.964 -3.546 1.00 94.25 99 ALA A C 1
ATOM 808 O O . ALA A 1 99 ? -0.199 -9.997 -3.282 1.00 94.25 99 ALA A O 1
ATOM 809 N N . VAL A 1 100 ? 0.574 -7.996 -2.644 1.00 93.62 100 VAL A N 1
ATOM 810 C CA . VAL A 1 100 ? -0.028 -8.006 -1.299 1.00 93.62 100 VAL A CA 1
ATOM 811 C C . VAL A 1 100 ? -0.950 -6.798 -1.144 1.00 93.62 100 VAL A C 1
ATOM 813 O O . VAL A 1 100 ? -0.662 -5.768 -1.753 1.00 93.62 100 VAL A O 1
ATOM 816 N N . PRO A 1 101 ? -2.030 -6.868 -0.345 1.00 93.44 101 PRO A N 1
ATOM 817 C CA . PRO A 1 101 ? -2.916 -5.721 -0.168 1.00 93.44 101 PRO A CA 1
ATOM 818 C C . PRO A 1 1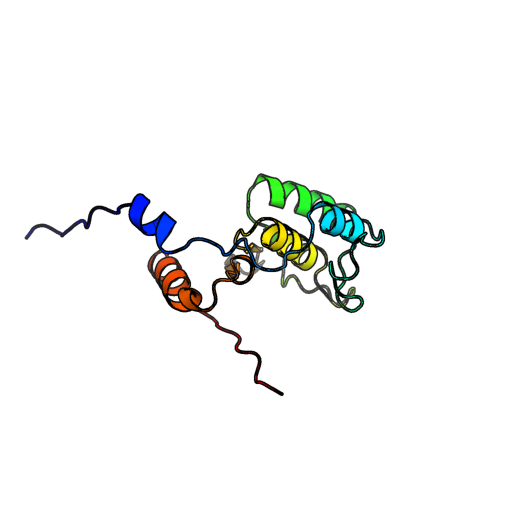01 ? -2.188 -4.579 0.556 1.00 93.44 101 PRO A C 1
ATOM 820 O O . PRO A 1 101 ? -1.185 -4.794 1.249 1.00 93.44 101 PRO A O 1
ATOM 823 N N . VAL A 1 102 ? -2.690 -3.351 0.423 1.00 94.69 102 VAL A N 1
ATOM 824 C CA . VAL A 1 102 ? -2.237 -2.245 1.277 1.00 94.69 102 VAL A CA 1
ATOM 825 C C . VAL A 1 102 ? -3.073 -2.244 2.544 1.00 94.69 102 VAL A C 1
ATOM 827 O O . VAL A 1 102 ? -4.298 -2.201 2.483 1.00 94.69 102 VAL A O 1
ATOM 830 N N . ILE A 1 103 ? -2.406 -2.230 3.692 1.00 94.50 103 ILE A N 1
ATOM 831 C CA . ILE A 1 103 ? -3.048 -2.020 4.988 1.00 94.50 103 ILE A CA 1
ATOM 832 C C . ILE A 1 103 ? -2.585 -0.662 5.506 1.00 94.50 103 ILE A C 1
ATOM 834 O O . ILE A 1 103 ? -1.386 -0.462 5.719 1.00 94.50 103 ILE A O 1
ATOM 838 N N . SER A 1 104 ? -3.515 0.270 5.695 1.00 91.75 104 SER A N 1
ATOM 839 C CA . SER A 1 104 ? -3.232 1.616 6.202 1.00 91.75 104 SER A CA 1
ATOM 840 C C . SER A 1 104 ? -3.968 1.853 7.512 1.00 91.75 104 SER A C 1
ATOM 842 O O . SER A 1 104 ? -5.182 1.708 7.569 1.00 91.75 104 SER A O 1
ATOM 844 N N . LEU A 1 105 ? -3.231 2.237 8.551 1.00 91.00 105 LEU A N 1
ATOM 845 C CA . LEU A 1 105 ? -3.765 2.689 9.831 1.00 91.00 105 LEU A CA 1
ATOM 846 C C . LEU A 1 105 ? -3.710 4.218 9.868 1.00 91.00 105 LEU A C 1
ATOM 848 O O . LEU A 1 105 ? -2.635 4.803 10.046 1.00 91.00 105 LEU A O 1
ATOM 852 N N . TYR A 1 106 ? -4.860 4.855 9.686 1.00 87.25 106 TYR A N 1
ATOM 853 C CA . TYR A 1 106 ? -5.033 6.292 9.837 1.00 87.25 106 TYR A CA 1
ATOM 854 C C . TYR A 1 106 ? -5.284 6.613 11.303 1.00 87.25 106 TYR A C 1
ATOM 856 O O . TYR A 1 106 ? -6.276 6.186 11.885 1.00 87.25 106 TYR A O 1
ATOM 864 N N . LYS A 1 107 ? -4.358 7.361 11.901 1.00 86.00 107 LYS A N 1
ATOM 865 C CA . LYS A 1 107 ? -4.449 7.777 13.298 1.00 86.00 107 LYS A CA 1
ATOM 866 C C . LYS A 1 107 ? -5.139 9.125 13.390 1.00 86.00 107 LYS A C 1
ATOM 868 O O . LYS A 1 107 ? -4.568 10.137 12.950 1.00 86.00 107 LYS A O 1
ATOM 873 N N . ASP A 1 108 ? -6.328 9.147 13.978 1.00 79.06 108 ASP A N 1
ATOM 874 C CA . ASP A 1 108 ? -7.039 10.388 14.270 1.00 79.06 108 ASP A CA 1
ATOM 875 C C . ASP A 1 108 ? -6.614 10.937 15.644 1.00 79.06 108 ASP A C 1
ATOM 877 O O . ASP A 1 108 ? -6.268 10.217 16.578 1.00 79.06 108 ASP A O 1
ATOM 881 N N . LYS A 1 109 ? -6.640 12.260 15.778 1.00 70.44 109 LYS A N 1
ATOM 882 C CA . LYS A 1 109 ? -6.506 12.967 17.053 1.00 70.44 109 LYS A CA 1
ATOM 883 C C . LYS A 1 109 ? -7.830 13.048 17.824 1.00 70.44 109 LYS A C 1
ATOM 885 O O . LYS A 1 109 ? -7.807 13.418 18.993 1.00 70.44 109 LYS A O 1
ATOM 890 N N . THR A 1 110 ? -8.962 12.759 17.180 1.00 70.81 110 THR A N 1
ATOM 891 C CA . THR A 1 110 ? -10.320 12.870 17.738 1.00 70.81 110 THR A CA 1
ATOM 892 C C . THR A 1 110 ? -10.800 11.607 18.460 1.00 70.81 110 THR A C 1
ATOM 894 O O . THR A 1 110 ? -11.794 11.679 19.178 1.00 70.81 110 THR A O 1
ATOM 897 N N . GLY A 1 111 ? -10.063 10.492 18.358 1.00 72.19 111 GLY A N 1
ATOM 898 C CA . GLY A 1 111 ? -10.216 9.328 19.242 1.00 72.19 111 GLY A CA 1
ATOM 899 C C . GLY A 1 111 ? -10.548 7.993 18.570 1.00 72.19 111 GLY A C 1
ATOM 900 O O . GLY A 1 111 ? -10.642 6.998 19.283 1.00 72.19 111 GLY A O 1
ATOM 901 N N . TYR A 1 112 ? -10.684 7.942 17.242 1.00 80.38 112 TYR A N 1
ATOM 902 C CA . TYR A 1 112 ? -10.879 6.691 16.505 1.00 80.38 112 TYR A CA 1
ATOM 903 C C . TYR A 1 112 ? -9.831 6.551 15.407 1.00 80.38 112 TYR A C 1
ATOM 905 O O . TYR A 1 112 ? -9.734 7.405 14.531 1.00 80.38 112 TYR A O 1
ATOM 913 N N . ASP A 1 113 ? -9.065 5.468 15.454 1.00 86.19 113 ASP A N 1
ATOM 914 C CA . ASP A 1 113 ? -8.197 5.092 14.346 1.00 86.19 113 ASP A CA 1
ATOM 915 C C . ASP A 1 113 ? -9.021 4.370 13.272 1.00 86.19 113 ASP A C 1
ATOM 917 O O . ASP A 1 113 ? -9.936 3.602 13.580 1.00 86.19 113 ASP A O 1
ATOM 921 N N . GLU A 1 114 ? -8.672 4.586 12.010 1.00 85.62 114 GLU A N 1
ATOM 922 C CA . GLU A 1 114 ? -9.313 3.947 10.864 1.00 85.62 114 GLU A CA 1
ATOM 923 C C . GLU A 1 114 ? -8.333 2.992 10.177 1.00 85.62 114 GLU A C 1
ATOM 925 O O . GLU A 1 114 ? -7.187 3.343 9.886 1.00 85.62 114 GLU A O 1
ATOM 930 N N . VAL A 1 115 ? -8.786 1.765 9.913 1.00 88.44 115 VAL A N 1
ATOM 931 C CA . VAL A 1 115 ? -8.031 0.773 9.141 1.00 88.44 115 VAL A CA 1
ATOM 932 C C . VAL A 1 115 ? -8.625 0.692 7.744 1.00 88.44 115 VAL A C 1
ATOM 934 O O . VAL A 1 115 ? -9.781 0.314 7.582 1.00 88.44 115 VAL A O 1
ATOM 937 N N . VAL A 1 116 ? -7.809 0.995 6.738 1.00 89.00 116 VAL A N 1
ATOM 938 C CA . VAL A 1 116 ? -8.174 0.886 5.324 1.00 89.00 116 VAL A CA 1
ATOM 939 C C . VAL A 1 116 ? -7.419 -0.280 4.696 1.00 89.00 116 VAL A C 1
ATOM 941 O O . VAL A 1 116 ? -6.190 -0.367 4.798 1.00 89.00 116 VAL A O 1
ATOM 944 N N . LEU A 1 117 ? -8.167 -1.157 4.028 1.00 91.06 117 LEU A N 1
ATOM 945 C CA . LEU A 1 117 ? -7.656 -2.266 3.229 1.00 91.06 117 LEU A CA 1
ATOM 946 C C . LEU A 1 117 ? -7.843 -1.937 1.743 1.00 91.06 117 LEU A C 1
ATOM 948 O O . LEU A 1 117 ? -8.955 -2.005 1.231 1.00 91.06 117 LEU A O 1
ATOM 952 N N . ASP A 1 118 ? -6.758 -1.600 1.045 1.00 91.56 118 ASP A N 1
ATOM 953 C CA . ASP A 1 118 ? -6.766 -1.461 -0.418 1.00 91.56 118 ASP A CA 1
ATOM 954 C C . ASP A 1 118 ? -6.374 -2.803 -1.048 1.00 91.56 118 ASP A C 1
ATOM 956 O O . ASP A 1 118 ? -5.233 -3.268 -0.938 1.00 91.56 118 ASP A O 1
ATOM 960 N N . LEU A 1 119 ? -7.353 -3.429 -1.701 1.00 92.19 119 LEU A N 1
ATOM 961 C CA . LEU A 1 119 ? -7.224 -4.723 -2.368 1.00 92.19 119 LEU A CA 1
ATOM 962 C C . LEU A 1 119 ? -6.729 -4.603 -3.815 1.00 92.19 119 LEU A C 1
ATOM 964 O O . LEU A 1 119 ? -6.386 -5.615 -4.424 1.00 92.19 119 LEU A O 1
ATOM 968 N N . SER A 1 120 ? -6.646 -3.392 -4.377 1.00 90.19 120 SER A N 1
ATOM 969 C CA . SER A 1 120 ? -6.245 -3.185 -5.774 1.00 90.19 120 SER A CA 1
ATOM 970 C C . SER A 1 120 ? -4.871 -3.774 -6.141 1.00 90.19 120 SER A C 1
ATOM 972 O O . SER A 1 120 ? -4.754 -4.312 -7.247 1.00 90.19 120 SER A O 1
ATOM 974 N N . PRO A 1 121 ? -3.848 -3.809 -5.256 1.00 92.88 121 PRO A N 1
ATOM 975 C CA . PRO A 1 121 ? -2.587 -4.490 -5.554 1.00 92.88 121 PRO A CA 1
ATOM 976 C C . PRO A 1 121 ? -2.712 -5.999 -5.791 1.00 92.88 121 PRO A C 1
ATOM 978 O O . PRO A 1 121 ? -1.799 -6.605 -6.349 1.00 92.88 121 PRO A O 1
ATOM 981 N N . LEU A 1 122 ? -3.809 -6.639 -5.378 1.00 93.12 122 LEU A N 1
ATOM 982 C CA . LEU A 1 122 ? -4.030 -8.061 -5.648 1.00 93.12 122 LEU A CA 1
ATOM 983 C C . LEU A 1 122 ? -4.328 -8.325 -7.128 1.00 93.12 122 LEU A C 1
ATOM 985 O O . LEU A 1 122 ? -4.106 -9.442 -7.585 1.00 93.12 122 LEU A O 1
ATOM 989 N N . ARG A 1 123 ? -4.750 -7.294 -7.881 1.00 91.94 123 ARG A N 1
ATOM 990 C CA . ARG A 1 123 ? -5.034 -7.347 -9.327 1.00 91.94 123 ARG A CA 1
ATOM 991 C C . ARG A 1 123 ? -6.120 -8.362 -9.709 1.00 91.94 123 ARG A C 1
ATOM 993 O O . ARG A 1 123 ? -6.142 -8.838 -10.828 1.00 91.94 123 ARG A O 1
ATOM 1000 N N . VAL A 1 124 ? -7.061 -8.626 -8.802 1.00 90.75 124 VAL A N 1
ATOM 1001 C CA . VAL A 1 124 ? -8.182 -9.561 -9.005 1.00 90.75 124 VAL A CA 1
ATOM 1002 C C . VAL A 1 124 ? -9.538 -8.849 -8.928 1.00 90.75 124 VAL A C 1
ATOM 1004 O O . VAL A 1 124 ? -10.309 -9.085 -7.998 1.00 90.75 124 VAL A O 1
ATOM 1007 N N . PRO A 1 125 ? -9.869 -7.959 -9.886 1.00 89.06 125 PRO A N 1
ATOM 1008 C CA . PRO A 1 125 ? -11.120 -7.194 -9.841 1.00 89.06 125 PRO A CA 1
ATOM 1009 C C . PRO A 1 125 ? -12.359 -8.100 -9.804 1.00 89.06 125 PRO A C 1
ATOM 1011 O O . PRO A 1 125 ? -13.317 -7.810 -9.097 1.00 89.06 125 PRO A O 1
ATOM 1014 N N . HIS A 1 126 ? -12.303 -9.252 -10.476 1.00 87.88 126 HIS A N 1
ATOM 1015 C CA . HIS A 1 126 ? -13.379 -10.245 -10.494 1.00 87.88 126 HIS A CA 1
ATOM 1016 C C . HIS A 1 126 ? -13.643 -10.909 -9.128 1.00 87.88 126 HIS A C 1
ATOM 1018 O O . HIS A 1 126 ? -14.720 -11.462 -8.931 1.00 87.88 126 HIS A O 1
ATOM 1024 N N . LEU A 1 127 ? -12.695 -10.840 -8.183 1.00 89.19 127 LEU A N 1
ATOM 1025 C CA . LEU A 1 127 ? -12.838 -11.354 -6.813 1.00 89.19 127 LEU A CA 1
ATOM 1026 C C . LEU A 1 127 ? -13.033 -10.244 -5.776 1.00 89.19 127 LEU A C 1
ATOM 1028 O O . LEU A 1 127 ? -13.144 -10.542 -4.587 1.00 89.19 127 LEU A O 1
ATOM 1032 N N . PHE A 1 128 ? -13.059 -8.970 -6.189 1.00 88.06 128 PHE A N 1
ATOM 1033 C CA . PHE A 1 128 ? -13.093 -7.841 -5.260 1.00 88.06 128 PHE A CA 1
ATOM 1034 C C . PHE A 1 128 ? -14.255 -7.950 -4.270 1.00 88.06 128 PHE A C 1
ATOM 1036 O O . PHE A 1 128 ? -14.030 -7.862 -3.066 1.00 88.06 128 PHE A O 1
ATOM 1043 N N . LEU A 1 129 ? -15.475 -8.186 -4.766 1.00 88.88 129 LEU A N 1
ATOM 1044 C CA . LEU A 1 129 ? -16.670 -8.225 -3.924 1.00 88.88 129 LEU A CA 1
ATOM 1045 C C . LEU A 1 129 ? -16.611 -9.364 -2.898 1.00 88.88 129 LEU A C 1
ATOM 1047 O O . LEU A 1 129 ? -16.955 -9.151 -1.735 1.00 88.88 129 LEU A O 1
ATOM 1051 N N . ASP A 1 130 ? -16.125 -10.540 -3.299 1.00 89.62 130 ASP A N 1
ATOM 1052 C CA . ASP A 1 130 ? -15.987 -11.694 -2.410 1.00 89.62 130 ASP A CA 1
ATOM 1053 C C . ASP A 1 130 ? -14.955 -11.427 -1.304 1.00 89.62 130 ASP A C 1
ATOM 1055 O O . ASP A 1 130 ? -15.231 -11.677 -0.127 1.00 89.62 130 ASP A O 1
ATOM 1059 N N . ILE A 1 131 ? -13.783 -10.884 -1.663 1.00 89.00 131 ILE A N 1
ATOM 1060 C CA . ILE A 1 131 ? -12.715 -10.560 -0.703 1.00 89.00 131 ILE A CA 1
ATOM 1061 C C . ILE A 1 131 ? -13.176 -9.446 0.242 1.00 89.00 131 ILE A C 1
ATOM 1063 O O . ILE A 1 131 ? -13.041 -9.568 1.459 1.00 89.00 131 ILE A O 1
ATOM 1067 N N . ALA A 1 132 ? -13.738 -8.364 -0.302 1.00 88.62 132 ALA A N 1
ATOM 1068 C CA . ALA A 1 132 ? -14.186 -7.218 0.479 1.00 88.62 132 ALA A CA 1
ATOM 1069 C C . ALA A 1 132 ? -15.293 -7.618 1.463 1.00 88.62 132 ALA A C 1
ATOM 1071 O O . ALA A 1 132 ? -15.223 -7.254 2.636 1.00 88.62 132 ALA A O 1
ATOM 1072 N N . THR A 1 133 ? -16.255 -8.438 1.025 1.00 89.00 133 THR A N 1
ATOM 1073 C CA . THR A 1 133 ? -17.336 -8.948 1.883 1.00 89.00 133 THR A CA 1
ATOM 1074 C C . THR A 1 133 ? -16.786 -9.838 2.991 1.00 89.00 133 THR A C 1
ATOM 1076 O O . THR A 1 133 ? -17.169 -9.695 4.152 1.00 89.00 133 THR A O 1
ATOM 1079 N N . PHE A 1 134 ? -15.850 -10.731 2.661 1.00 87.94 134 PHE A N 1
ATOM 1080 C CA . PHE A 1 134 ? -15.176 -11.566 3.650 1.00 87.94 134 PHE A CA 1
ATOM 1081 C C . PHE A 1 134 ? -14.466 -10.723 4.725 1.00 87.94 134 PHE A C 1
ATOM 1083 O O . PHE A 1 134 ? -14.646 -10.949 5.926 1.00 87.94 134 PHE A O 1
ATOM 1090 N N . CYS A 1 135 ? -13.708 -9.705 4.308 1.00 87.50 135 CYS A N 1
ATOM 1091 C CA . CYS A 1 135 ? -13.040 -8.785 5.224 1.00 87.50 135 CYS A CA 1
ATOM 1092 C C . CYS A 1 135 ? -14.042 -7.979 6.065 1.00 87.50 135 CYS A C 1
ATOM 1094 O O . CYS A 1 135 ? -13.871 -7.881 7.279 1.00 87.50 135 CYS A O 1
ATOM 1096 N N . ALA A 1 136 ? -15.104 -7.446 5.455 1.00 87.81 136 ALA A N 1
ATOM 1097 C CA . ALA A 1 136 ? -16.114 -6.650 6.147 1.00 87.81 136 ALA A CA 1
ATOM 1098 C C . ALA A 1 136 ? -16.879 -7.465 7.202 1.00 87.81 136 ALA A C 1
ATOM 1100 O O . ALA A 1 136 ? -17.122 -6.978 8.303 1.00 87.81 136 ALA A O 1
ATOM 1101 N N . ASN A 1 137 ? -17.176 -8.737 6.923 1.00 87.81 137 ASN A N 1
ATOM 1102 C CA . ASN A 1 137 ? -17.819 -9.636 7.886 1.00 87.81 137 ASN A CA 1
ATOM 1103 C C . ASN A 1 137 ? -16.942 -9.939 9.111 1.00 87.81 137 ASN A C 1
ATOM 1105 O O . ASN A 1 137 ? -17.459 -10.345 10.151 1.00 87.81 137 ASN A O 1
ATOM 1109 N N . SER A 1 138 ? -15.627 -9.724 9.011 1.00 85.12 138 SER A N 1
ATOM 1110 C CA . SER A 1 138 ? -14.697 -9.924 10.126 1.00 85.12 138 SER A CA 1
ATOM 1111 C C . SER A 1 138 ? -14.726 -8.776 11.148 1.00 85.12 138 SER A C 1
ATOM 1113 O O . SER A 1 138 ? -14.206 -8.939 12.251 1.00 85.12 138 SER A O 1
ATOM 1115 N N . LEU A 1 139 ? -15.330 -7.625 10.815 1.00 83.69 139 LEU A N 1
ATOM 1116 C CA . LEU A 1 139 ? -15.431 -6.467 11.706 1.00 83.69 139 LEU A CA 1
ATOM 1117 C C . LEU A 1 139 ? -16.806 -5.784 11.578 1.00 83.69 139 LEU A C 1
ATOM 1119 O O . LEU A 1 139 ? -17.066 -5.110 10.579 1.00 83.69 139 LEU A O 1
ATOM 1123 N N . PRO A 1 140 ? -17.682 -5.881 12.598 1.00 85.25 140 PRO A N 1
ATOM 1124 C CA . PRO A 1 140 ? -18.970 -5.195 12.586 1.00 85.25 140 PRO A CA 1
ATOM 1125 C C . PRO A 1 140 ? -18.821 -3.690 12.325 1.00 85.25 140 PRO A C 1
ATOM 1127 O O . PRO A 1 140 ? -18.085 -3.000 13.028 1.00 85.25 140 PRO A O 1
ATOM 1130 N N . GLY A 1 141 ? -19.541 -3.178 11.325 1.00 83.75 141 GLY A N 1
ATOM 1131 C CA . GLY A 1 141 ? -19.504 -1.761 10.947 1.00 83.75 141 GLY A CA 1
ATOM 1132 C C . GLY A 1 141 ? -18.436 -1.383 9.916 1.00 83.75 141 GLY A C 1
ATOM 1133 O O . GLY A 1 141 ? -18.334 -0.202 9.580 1.00 83.75 141 GLY A O 1
ATOM 1134 N N . ALA A 1 142 ? -17.676 -2.348 9.385 1.00 86.88 142 ALA A N 1
ATOM 1135 C CA . ALA A 1 142 ? -16.811 -2.118 8.232 1.00 86.88 142 ALA A CA 1
ATOM 1136 C C . ALA A 1 142 ? -17.620 -1.629 7.016 1.00 86.88 142 ALA A C 1
ATOM 1138 O O . ALA A 1 142 ? -18.740 -2.080 6.766 1.00 86.88 142 ALA A O 1
ATOM 1139 N N . LYS A 1 143 ? -17.036 -0.703 6.252 1.00 86.06 143 LYS A N 1
ATOM 1140 C CA . LYS A 1 143 ? -17.614 -0.161 5.018 1.00 86.06 143 LYS A CA 1
ATOM 1141 C C . LYS A 1 143 ? -16.784 -0.621 3.828 1.00 86.06 143 LYS A C 1
ATOM 1143 O O . LYS A 1 143 ? -15.562 -0.682 3.916 1.00 86.06 143 LYS A O 1
ATOM 1148 N N . MET A 1 144 ? -17.460 -0.939 2.730 1.00 85.81 144 MET A N 1
ATOM 1149 C CA . MET A 1 144 ? -16.827 -1.269 1.457 1.00 85.81 144 MET A CA 1
ATOM 1150 C C . MET A 1 144 ? -17.039 -0.108 0.492 1.00 85.81 144 MET A C 1
ATOM 1152 O O . MET A 1 144 ? -18.167 0.356 0.334 1.00 85.81 144 MET A O 1
ATOM 1156 N N . GLU A 1 145 ? -15.968 0.331 -0.158 1.00 80.81 145 GLU A N 1
ATOM 1157 C CA . GLU A 1 145 ? -16.007 1.344 -1.209 1.00 80.81 145 GLU A CA 1
ATOM 1158 C C . GLU A 1 145 ? -15.336 0.763 -2.457 1.00 80.81 145 GLU A C 1
ATOM 1160 O O . GLU A 1 145 ? -14.196 0.299 -2.396 1.00 80.81 145 GLU A O 1
ATOM 1165 N N . ALA A 1 146 ? -16.057 0.755 -3.578 1.00 73.62 146 ALA A N 1
ATOM 1166 C CA . ALA A 1 146 ? -15.515 0.455 -4.895 1.00 73.62 146 ALA A CA 1
ATOM 1167 C C . ALA A 1 146 ? -15.525 1.756 -5.698 1.00 73.62 146 ALA A C 1
ATOM 1169 O O . ALA A 1 146 ? -16.582 2.357 -5.882 1.00 73.62 146 ALA A O 1
ATOM 1170 N N . LEU A 1 147 ? -14.352 2.210 -6.131 1.00 61.03 147 LEU A N 1
ATOM 1171 C CA . LEU A 1 147 ? -14.243 3.294 -7.100 1.00 61.03 147 LEU A CA 1
ATOM 1172 C C . LEU A 1 147 ? -14.196 2.639 -8.479 1.00 61.03 147 LEU A C 1
ATOM 1174 O O . LEU A 1 147 ? -13.163 2.096 -8.867 1.00 61.03 147 LEU A O 1
ATOM 1178 N N . GLU A 1 148 ? -15.326 2.628 -9.180 1.00 53.97 148 GLU A N 1
ATOM 1179 C CA . GLU A 1 148 ? -15.326 2.410 -10.624 1.00 53.97 148 GLU A CA 1
ATOM 1180 C C . GLU A 1 148 ? -14.834 3.720 -11.254 1.00 53.97 148 GLU A C 1
ATOM 1182 O O . GLU A 1 148 ? -15.365 4.792 -10.960 1.00 53.97 148 GLU A O 1
ATOM 1187 N N . GLU A 1 149 ? -13.747 3.670 -12.028 1.00 49.28 149 GLU A N 1
ATOM 1188 C CA . GLU A 1 149 ? -13.416 4.795 -12.903 1.00 49.28 149 GLU A CA 1
ATOM 1189 C C . GLU A 1 149 ? -14.500 4.810 -13.983 1.00 49.28 149 GLU A C 1
ATOM 1191 O O . GLU A 1 149 ? -14.596 3.857 -14.757 1.00 49.28 149 GLU A O 1
ATOM 1196 N N . ASP A 1 150 ? -15.347 5.844 -13.983 1.00 37.81 150 ASP A N 1
ATOM 1197 C CA . ASP A 1 150 ? -16.268 6.103 -15.089 1.00 37.81 150 ASP A CA 1
ATOM 1198 C C . ASP A 1 150 ? -15.444 6.084 -16.388 1.00 37.81 150 ASP A C 1
ATOM 1200 O O . ASP A 1 150 ? -14.458 6.817 -16.511 1.00 37.81 150 ASP A O 1
ATOM 1204 N N . GLU A 1 151 ? -15.798 5.206 -17.329 1.00 38.66 151 GLU A N 1
ATOM 1205 C CA . GLU A 1 151 ? -15.174 5.168 -18.653 1.00 38.66 151 GLU A CA 1
ATOM 1206 C C . GLU A 1 151 ? -15.425 6.521 -19.354 1.00 38.66 151 GLU A C 1
ATOM 1208 O O . GLU A 1 151 ? -16.537 6.784 -19.814 1.00 38.66 151 GLU A O 1
ATOM 1213 N N . GLU A 1 152 ? -14.411 7.399 -19.395 1.00 35.75 152 GLU A N 1
ATOM 1214 C CA . GLU A 1 152 ? -14.379 8.601 -20.255 1.00 35.75 152 GLU A CA 1
ATOM 1215 C C . GLU A 1 152 ? -14.098 8.256 -21.726 1.00 35.75 152 GLU A C 1
ATOM 1217 O O . GLU A 1 152 ? -13.143 7.489 -22.004 1.00 35.75 152 GLU A O 1
#

Sequence (152 aa):
QHSDQSDFDIGEVKNKFQAEMDCWRPDIDDVDRISWGKPAKKKTTGSRGVPHRLNEDERVLYDMARRKGFIEVAGSGWRKQRRGAPLANTYRNWCDARAVPVISLYKDKTGYDEVVLDLSPLRVPHLFLDIATFCANSLPGAKMEALEEDEE

Secondary structure (DSSP, 8-state):
---------HHHHHHHTPPP-SS----HHHHHHHHTTPPPSSTTSS-TTS-----HHHHHHHHHHHHHSSEEEETTS--TTSSS-HHHHHHHHHHHHHT--EEEEEE-SSS--EEEEE-GGG--GGGHHHHHHHHHHTSTT-----------

Radius of gyration: 17.57 Å; chains: 1; bounding box: 46×48×40 Å

Foldseek 3Di:
DDDPPPPPPPVVVCVLQAFDDPDDAAALVQLVQQLCVHHGPDPPQDDPPARQHDDPVLVVQLVVCVVVVAGEQEDPCDDPVDHYNNSQVSSCSNCLNVLHWYWYWYDDPVPDIDIDTHNVSSVCPVCQVVVQVVVCVVDPPDDDDDDDDDDD

Organism: NCBI:txid3032

pLDDT: mean 80.27, std 16.95, range [35.75, 96.0]